Protein AF-A0A1X1C2Q1-F1 (afdb_monomer_lite)

pLDDT: mean 86.33, std 13.29, range [35.84, 97.38]

Structure (mmCIF, N/CA/C/O backbone):
data_AF-A0A1X1C2Q1-F1
#
_entry.id   AF-A0A1X1C2Q1-F1
#
loop_
_atom_site.group_PDB
_atom_site.id
_atom_site.type_symbol
_atom_site.label_atom_id
_atom_site.label_alt_id
_atom_site.label_comp_id
_atom_site.label_asym_id
_atom_site.label_entity_id
_atom_site.label_seq_id
_atom_site.pdbx_PDB_ins_code
_atom_site.Cartn_x
_atom_site.Cartn_y
_atom_site.Cartn_z
_atom_site.occupancy
_atom_site.B_iso_or_equiv
_atom_site.auth_seq_id
_atom_site.auth_comp_id
_atom_site.auth_asym_id
_atom_site.auth_atom_id
_atom_site.pdbx_PDB_model_num
ATOM 1 N N . MET A 1 1 ? -17.473 3.362 -6.342 1.00 35.84 1 MET A N 1
ATOM 2 C CA . MET A 1 1 ? -16.898 2.035 -6.044 1.00 35.84 1 MET A CA 1
ATOM 3 C C . MET A 1 1 ? -15.816 2.244 -5.003 1.00 35.84 1 MET A C 1
ATOM 5 O O . MET A 1 1 ? -14.673 2.494 -5.370 1.00 35.84 1 MET A O 1
ATOM 9 N N . SER A 1 2 ? -16.188 2.272 -3.725 1.00 48.72 2 SER A N 1
ATOM 10 C CA . SER A 1 2 ? -15.214 2.285 -2.633 1.00 48.72 2 SER A CA 1
ATOM 11 C C . SER A 1 2 ? -14.422 0.987 -2.756 1.00 48.72 2 SER A C 1
ATOM 13 O O . SER A 1 2 ? -15.008 -0.088 -2.691 1.00 48.72 2 SER A O 1
ATOM 15 N N . LYS A 1 3 ? -13.133 1.059 -3.100 1.00 57.06 3 LYS A N 1
ATOM 16 C CA . LYS A 1 3 ? -12.282 -0.133 -3.066 1.00 57.06 3 LYS A CA 1
ATOM 17 C C . LYS A 1 3 ? -12.146 -0.485 -1.591 1.00 57.06 3 LYS A C 1
ATOM 19 O O . LYS A 1 3 ? -11.681 0.361 -0.837 1.00 57.06 3 LYS A O 1
ATOM 24 N N . GLU A 1 4 ? -12.585 -1.671 -1.188 1.00 71.69 4 GLU A N 1
ATOM 25 C CA . GLU A 1 4 ? -12.364 -2.194 0.161 1.00 71.69 4 GLU A CA 1
ATOM 26 C C . GLU A 1 4 ? -10.848 -2.309 0.376 1.00 71.69 4 GLU A C 1
ATOM 28 O O . GLU A 1 4 ? -10.201 -3.249 -0.078 1.00 71.69 4 GLU A O 1
ATOM 33 N N . THR A 1 5 ? -10.237 -1.287 0.976 1.00 81.75 5 THR A N 1
ATOM 34 C CA . THR A 1 5 ? -8.780 -1.204 1.173 1.00 81.75 5 THR A CA 1
ATOM 35 C C . THR A 1 5 ? -8.312 -1.929 2.436 1.00 81.75 5 THR A C 1
ATOM 37 O O . THR A 1 5 ? -7.116 -1.926 2.734 1.00 81.75 5 THR A O 1
ATOM 40 N N . GLY A 1 6 ? -9.242 -2.535 3.184 1.00 84.38 6 GLY A N 1
ATOM 41 C CA . GLY A 1 6 ? -8.987 -3.208 4.458 1.00 84.38 6 GLY A CA 1
ATOM 42 C C . GLY A 1 6 ? -8.774 -2.270 5.653 1.00 84.38 6 GLY A C 1
ATOM 43 O O . GLY A 1 6 ? -8.358 -2.741 6.712 1.00 84.38 6 GLY A O 1
ATOM 44 N N . GLY A 1 7 ? -9.048 -0.968 5.491 1.00 88.62 7 GLY A N 1
ATOM 45 C CA . GLY A 1 7 ? -8.874 0.062 6.521 1.00 88.62 7 GLY A CA 1
ATOM 46 C C . GLY A 1 7 ? -7.413 0.459 6.758 1.00 88.62 7 GLY A C 1
ATOM 47 O O . GLY A 1 7 ? -6.545 0.188 5.932 1.00 88.62 7 GLY A O 1
ATOM 48 N N . ALA A 1 8 ? -7.132 1.102 7.895 1.00 90.19 8 ALA A N 1
ATOM 49 C CA . ALA A 1 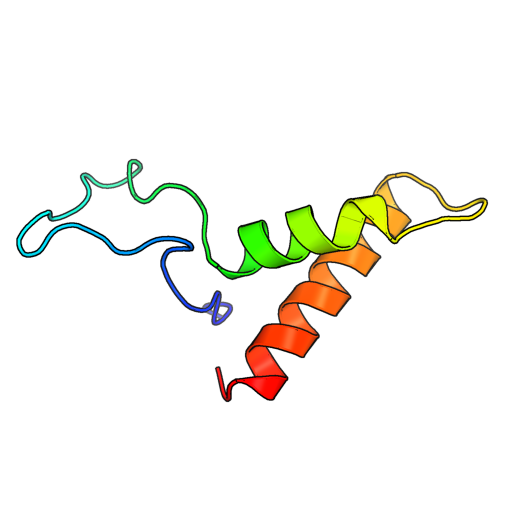8 ? -5.786 1.551 8.255 1.00 90.19 8 ALA A CA 1
ATOM 50 C C . ALA A 1 8 ? -4.798 0.373 8.375 1.00 90.19 8 ALA A C 1
ATOM 52 O O . ALA A 1 8 ? -5.114 -0.667 8.958 1.00 90.19 8 ALA A O 1
ATOM 53 N N . ALA A 1 9 ? -3.577 0.542 7.854 1.00 92.19 9 ALA A N 1
ATOM 54 C CA . ALA A 1 9 ? -2.536 -0.490 7.908 1.00 92.19 9 ALA A C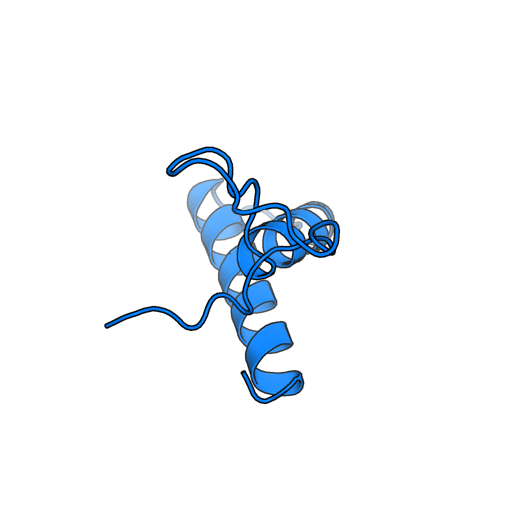A 1
ATOM 55 C C . ALA A 1 9 ? -2.096 -0.836 9.338 1.00 92.19 9 ALA A C 1
ATOM 57 O O . ALA A 1 9 ? -1.662 -1.957 9.605 1.00 92.19 9 ALA A O 1
ATOM 58 N N . PHE A 1 10 ? -2.203 0.131 10.249 1.00 88.88 10 PHE A N 1
ATOM 59 C CA . PHE A 1 10 ? -1.835 -0.010 11.649 1.00 88.88 10 PHE A CA 1
ATOM 60 C C . PHE A 1 10 ? -3.009 0.379 12.552 1.00 88.88 10 PHE A C 1
ATOM 62 O O . PHE A 1 10 ? -3.849 1.183 12.145 1.00 88.88 10 PHE A O 1
ATOM 69 N N . PRO A 1 11 ? -3.075 -0.168 13.779 1.00 85.06 11 PRO A N 1
ATOM 70 C CA . PRO A 1 11 ? -4.098 0.213 14.741 1.00 85.06 11 PRO A CA 1
ATOM 71 C C . PRO A 1 11 ? -4.062 1.712 15.035 1.00 85.06 11 PRO A C 1
ATOM 73 O O . PRO A 1 11 ? -3.001 2.274 15.310 1.00 85.06 11 PRO A O 1
ATOM 76 N N . LEU A 1 12 ? -5.236 2.334 15.033 1.00 80.25 12 LEU A N 1
ATOM 77 C CA . LEU A 1 12 ? -5.405 3.695 15.521 1.00 80.25 12 LEU A CA 1
ATOM 78 C C . LEU A 1 12 ? -5.615 3.658 17.044 1.00 80.25 12 LEU A C 1
ATOM 80 O O . LEU A 1 12 ? -6.340 2.781 17.530 1.00 80.25 12 LEU A O 1
ATOM 84 N N . PRO A 1 13 ? -4.987 4.562 17.818 1.00 76.62 13 PRO A N 1
ATOM 85 C CA . PRO A 1 13 ? -5.286 4.712 19.237 1.00 76.62 13 PRO A CA 1
ATOM 86 C C . PRO A 1 13 ? -6.797 4.860 19.476 1.00 76.62 13 PRO A C 1
ATOM 88 O O . PRO A 1 13 ? -7.486 5.568 18.744 1.00 76.62 13 PRO A O 1
ATOM 91 N N . MET A 1 14 ? -7.336 4.210 20.513 1.00 69.06 14 MET A N 1
ATOM 92 C CA . MET A 1 14 ? -8.756 4.373 20.848 1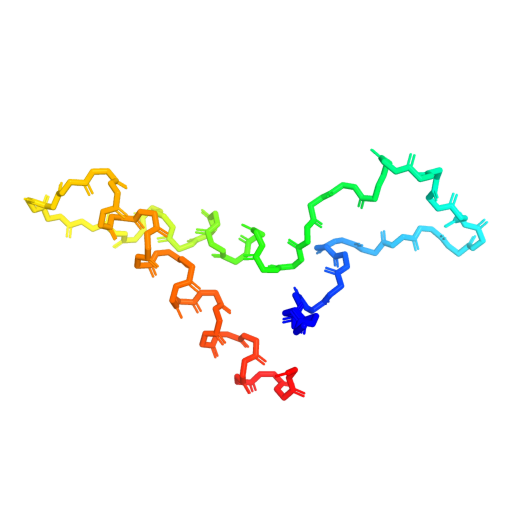.00 69.06 14 MET A CA 1
ATOM 93 C C . MET A 1 14 ? -9.077 5.849 21.113 1.00 69.06 14 MET A C 1
ATOM 95 O O . MET A 1 14 ? -8.424 6.488 21.934 1.00 69.06 14 MET A O 1
ATOM 99 N N . GLY A 1 15 ? -10.096 6.370 20.428 1.00 68.56 15 GLY A N 1
ATOM 100 C CA . GLY A 1 15 ? -10.507 7.770 20.533 1.00 68.56 15 GLY A CA 1
ATOM 101 C C . GLY A 1 15 ? -9.663 8.751 19.714 1.00 68.56 15 GLY A C 1
ATOM 102 O O . GLY A 1 15 ? -9.949 9.945 19.760 1.00 68.56 15 GLY A O 1
ATOM 103 N N . SER A 1 16 ? -8.662 8.292 18.949 1.00 64.88 16 SER A N 1
ATOM 104 C CA . SER A 1 16 ? -8.061 9.139 17.919 1.00 64.88 16 SER A CA 1
ATOM 105 C C . SER A 1 16 ? -8.963 9.123 16.691 1.00 64.88 16 SER A C 1
ATOM 107 O O . SER A 1 16 ? -8.895 8.214 15.862 1.00 64.88 16 SER A O 1
ATOM 109 N N . GLU A 1 17 ? -9.814 10.133 16.568 1.00 67.19 17 GLU A N 1
ATOM 110 C CA . GLU A 1 17 ? -10.268 10.534 15.244 1.00 67.19 17 GLU A CA 1
ATOM 111 C C . GLU A 1 17 ? -9.014 11.009 14.509 1.00 67.19 17 GLU A C 1
ATOM 113 O O . GLU A 1 17 ? -8.354 11.966 14.920 1.00 67.19 17 GLU A O 1
ATOM 118 N N . THR A 1 18 ? -8.594 10.270 13.485 1.00 64.31 18 THR A N 1
ATOM 119 C CA . THR A 1 18 ? -7.581 10.786 12.571 1.00 64.31 18 THR A CA 1
ATOM 120 C C . THR A 1 18 ? -8.151 12.063 11.979 1.00 64.31 18 THR A C 1
ATOM 122 O O . THR A 1 18 ? -9.259 12.047 11.447 1.00 64.31 18 THR A O 1
ATOM 125 N N . VAL A 1 19 ? -7.417 13.170 12.097 1.00 68.25 19 VAL A N 1
ATOM 126 C CA . VAL A 1 19 ? -7.751 14.388 11.352 1.00 68.25 19 VAL A CA 1
ATOM 127 C C . VAL A 1 19 ? -7.853 13.996 9.880 1.00 68.25 19 VAL A C 1
ATOM 129 O O . VAL A 1 19 ? -7.014 13.228 9.410 1.00 68.25 19 VAL A O 1
ATOM 132 N N . GLU A 1 20 ? -8.876 14.475 9.175 1.00 67.06 20 GLU A N 1
ATOM 133 C CA . GLU A 1 20 ? -9.044 14.206 7.744 1.00 67.06 20 GLU A CA 1
ATOM 134 C C . GLU A 1 20 ? -7.730 14.516 7.000 1.00 67.06 20 GLU A C 1
ATOM 136 O O . GLU A 1 20 ? -7.169 15.608 7.135 1.00 67.06 20 GLU A O 1
ATOM 141 N N . GLY A 1 21 ? -7.187 13.524 6.287 1.00 67.94 21 GLY A N 1
ATOM 142 C CA . GLY A 1 21 ? -5.875 13.598 5.628 1.00 67.94 21 GLY A CA 1
ATOM 143 C C . GLY A 1 21 ? -4.674 13.135 6.469 1.00 67.94 21 GLY A C 1
ATOM 144 O O . GLY A 1 21 ? -3.539 13.179 5.993 1.00 67.94 21 GLY A O 1
ATOM 145 N N . CYS A 1 22 ? -4.892 12.684 7.706 1.00 72.94 22 CYS A N 1
ATOM 146 C CA . CYS A 1 22 ? -3.881 12.104 8.599 1.00 72.94 22 CYS A CA 1
ATOM 147 C C . CYS A 1 22 ? -4.134 10.611 8.877 1.00 72.94 22 CYS A C 1
ATOM 149 O O . CYS A 1 22 ? -3.595 10.067 9.843 1.00 72.94 22 CYS A O 1
ATOM 151 N N . GLU A 1 23 ? -4.936 9.929 8.051 1.00 76.50 23 GLU A N 1
ATOM 152 C CA . GLU A 1 23 ? -5.273 8.506 8.229 1.00 76.50 23 GLU A CA 1
ATOM 153 C C . GLU A 1 23 ? -4.064 7.574 8.019 1.00 76.50 23 GLU A C 1
ATOM 155 O O . GLU A 1 23 ? -4.070 6.419 8.450 1.00 76.50 23 GLU A O 1
ATOM 160 N N . GLY A 1 24 ? -3.003 8.079 7.385 1.00 84.50 24 GLY A N 1
ATOM 161 C CA . GLY A 1 24 ? -1.800 7.317 7.072 1.00 84.50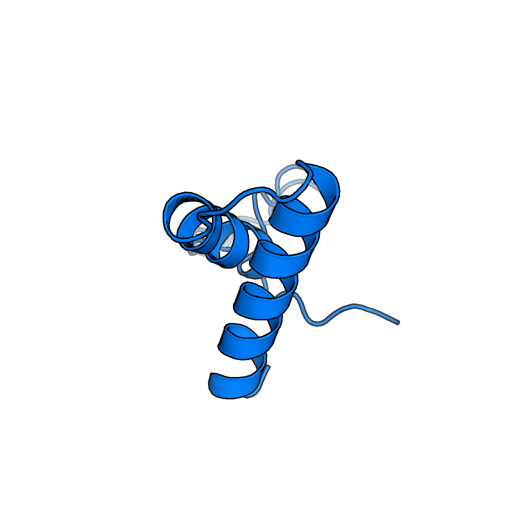 24 GLY A CA 1
ATOM 162 C C . GLY A 1 24 ? -2.005 6.366 5.890 1.00 84.50 24 GLY A C 1
ATOM 163 O O . GLY A 1 24 ? -2.733 6.667 4.949 1.00 84.50 24 GLY A O 1
ATOM 164 N N . MET A 1 25 ? -1.309 5.225 5.908 1.00 90.44 25 MET A N 1
ATOM 165 C CA . MET A 1 25 ? -1.408 4.216 4.846 1.00 90.44 25 MET A CA 1
ATOM 166 C C . MET A 1 25 ? -2.590 3.274 5.071 1.00 90.44 25 MET A C 1
ATOM 168 O O . MET A 1 25 ? -2.843 2.832 6.198 1.00 90.44 25 MET A O 1
ATOM 172 N N . GLN A 1 26 ? -3.244 2.875 3.982 1.00 92.31 26 GLN A N 1
ATOM 173 C CA . GLN A 1 26 ? -4.237 1.807 4.018 1.00 92.31 26 GLN A CA 1
ATOM 174 C C . GLN A 1 26 ? -3.544 0.438 4.097 1.00 92.31 26 GLN A C 1
ATOM 176 O O . GLN A 1 26 ? -2.408 0.262 3.646 1.00 92.31 26 GLN A O 1
ATOM 181 N N . LEU A 1 27 ? -4.241 -0.573 4.616 1.00 93.56 27 LEU A N 1
ATOM 182 C CA . LEU A 1 27 ? -3.749 -1.949 4.693 1.00 93.56 27 LEU A CA 1
ATOM 183 C C . LEU A 1 27 ? -3.364 -2.492 3.310 1.00 93.56 27 LEU A C 1
ATOM 185 O O . LEU A 1 27 ? -2.351 -3.179 3.171 1.00 93.56 27 LEU A O 1
ATOM 189 N N . ARG A 1 28 ? -4.127 -2.118 2.278 1.00 95.62 28 ARG A N 1
ATOM 190 C CA . ARG A 1 28 ? -3.806 -2.379 0.870 1.00 95.62 28 ARG A CA 1
ATOM 191 C C . ARG A 1 28 ? -2.414 -1.875 0.475 1.00 95.62 28 ARG A C 1
ATOM 193 O O . ARG A 1 28 ? -1.647 -2.625 -0.125 1.00 95.62 28 ARG A O 1
ATOM 200 N N . ASP A 1 29 ? -2.081 -0.636 0.828 1.00 95.12 29 ASP A N 1
ATOM 201 C CA . ASP A 1 29 ? -0.797 -0.015 0.480 1.00 95.12 29 ASP A CA 1
ATOM 202 C C . ASP A 1 29 ? 0.353 -0.709 1.214 1.00 95.12 29 ASP A C 1
ATOM 204 O O . ASP A 1 29 ? 1.411 -0.967 0.638 1.00 95.12 29 ASP A O 1
ATOM 208 N N . TYR A 1 30 ? 0.121 -1.099 2.470 1.00 95.69 30 TYR A N 1
ATOM 209 C CA . TYR A 1 30 ? 1.086 -1.870 3.247 1.00 95.69 30 TYR A CA 1
ATOM 210 C C . TYR A 1 30 ? 1.373 -3.244 2.625 1.00 95.69 30 TYR A C 1
ATOM 212 O O . TYR A 1 30 ? 2.538 -3.626 2.489 1.00 95.69 30 TYR A O 1
ATOM 220 N N . PHE A 1 31 ? 0.342 -3.982 2.204 1.00 96.25 31 PHE A N 1
ATOM 221 C CA . PHE A 1 31 ? 0.535 -5.259 1.511 1.00 96.25 31 PHE A CA 1
ATOM 222 C C . PHE A 1 31 ? 1.247 -5.090 0.169 1.00 96.25 31 PHE A C 1
ATOM 224 O O . PHE A 1 31 ? 2.160 -5.863 -0.126 1.00 96.25 31 PHE A O 1
ATOM 231 N N . ALA A 1 32 ? 0.911 -4.055 -0.604 1.00 96.94 32 ALA A N 1
ATOM 232 C CA . ALA A 1 32 ? 1.602 -3.768 -1.857 1.00 96.94 32 ALA A CA 1
ATOM 233 C C . ALA A 1 32 ? 3.092 -3.474 -1.608 1.00 96.94 32 ALA A C 1
ATOM 235 O O . ALA A 1 32 ? 3.961 -4.071 -2.246 1.00 96.94 32 ALA A O 1
ATOM 236 N N . ALA A 1 33 ? 3.411 -2.648 -0.607 1.00 96.25 33 ALA A N 1
ATOM 237 C CA . ALA A 1 33 ? 4.790 -2.362 -0.219 1.00 96.25 33 ALA A CA 1
ATOM 238 C C . ALA A 1 33 ? 5.559 -3.619 0.228 1.00 96.25 33 ALA A C 1
ATOM 240 O O . ALA A 1 33 ? 6.749 -3.745 -0.055 1.00 96.25 33 ALA A O 1
ATOM 241 N N . LYS A 1 34 ? 4.893 -4.572 0.895 1.00 96.69 34 LYS A N 1
ATOM 242 C CA . LYS A 1 34 ? 5.483 -5.871 1.264 1.00 96.69 34 LYS A CA 1
ATOM 243 C C . LYS A 1 34 ? 5.660 -6.819 0.078 1.00 96.69 34 LYS A C 1
ATOM 245 O O . LYS A 1 34 ? 6.553 -7.661 0.132 1.00 96.69 34 LYS A O 1
ATOM 250 N N . ALA A 1 35 ? 4.850 -6.683 -0.969 1.00 96.06 35 ALA A N 1
ATOM 251 C CA . ALA A 1 35 ? 4.959 -7.479 -2.186 1.00 96.06 35 ALA A CA 1
ATOM 252 C C . ALA A 1 35 ? 6.073 -6.981 -3.121 1.00 96.06 35 ALA A C 1
ATOM 254 O O . ALA A 1 35 ? 6.738 -7.807 -3.742 1.00 96.06 35 ALA A O 1
ATOM 255 N N . LEU A 1 36 ? 6.320 -5.664 -3.188 1.00 94.25 36 LEU A N 1
ATOM 256 C CA . LEU A 1 36 ? 7.315 -5.054 -4.088 1.00 94.25 36 LEU A CA 1
ATOM 257 C C . LEU A 1 36 ? 8.697 -5.745 -4.088 1.00 94.25 36 LEU A C 1
ATOM 259 O O . LEU A 1 36 ? 9.192 -6.027 -5.176 1.00 94.25 36 LEU A O 1
ATOM 263 N N . PRO A 1 37 ? 9.320 -6.089 -2.939 1.00 93.38 37 PRO A N 1
ATOM 264 C CA . PRO A 1 37 ? 10.638 -6.731 -2.922 1.00 93.38 37 PRO A CA 1
ATOM 265 C C . PRO A 1 37 ? 10.665 -8.148 -3.511 1.00 93.38 37 PRO A C 1
ATOM 267 O O . PRO A 1 37 ? 11.741 -8.667 -3.794 1.00 93.38 37 PRO A O 1
ATOM 270 N N . LEU A 1 38 ? 9.505 -8.797 -3.646 1.00 93.19 38 LEU A N 1
ATOM 271 C CA . LEU A 1 38 ? 9.380 -10.144 -4.213 1.00 93.19 38 LEU A CA 1
ATOM 272 C C . LEU A 1 38 ? 9.234 -10.118 -5.737 1.00 93.19 38 LEU A C 1
ATOM 274 O O . LEU A 1 38 ? 9.361 -11.157 -6.386 1.00 93.19 38 LEU A O 1
ATOM 278 N N . ILE A 1 39 ? 8.942 -8.950 -6.309 1.00 91.81 39 ILE A N 1
ATOM 279 C CA . ILE A 1 39 ? 8.758 -8.783 -7.743 1.00 91.81 39 ILE A CA 1
ATOM 280 C C . ILE A 1 39 ? 10.136 -8.675 -8.387 1.00 91.81 39 ILE A C 1
ATOM 282 O O . ILE A 1 39 ? 10.915 -7.773 -8.094 1.00 91.81 39 ILE A O 1
ATOM 286 N N . ASN A 1 40 ? 10.432 -9.624 -9.266 1.00 87.88 40 ASN A N 1
ATOM 287 C CA . ASN A 1 40 ? 11.703 -9.725 -9.966 1.00 87.88 40 ASN A CA 1
ATOM 288 C C . ASN A 1 40 ? 11.449 -10.090 -11.436 1.00 87.88 40 ASN A C 1
ATOM 290 O O . ASN A 1 40 ? 10.477 -10.785 -11.740 1.00 87.88 40 ASN A O 1
ATOM 294 N N . GLY A 1 41 ? 12.312 -9.640 -12.346 1.00 88.62 41 GLY A N 1
ATOM 295 C CA . GLY A 1 41 ? 12.200 -9.906 -13.780 1.00 88.62 41 GLY A CA 1
ATOM 296 C C . GLY A 1 41 ? 12.627 -8.727 -14.656 1.00 88.62 41 GLY A C 1
ATOM 297 O O . GLY A 1 41 ? 13.342 -7.834 -14.211 1.00 88.62 41 GLY A O 1
ATOM 298 N N . ASN A 1 42 ? 12.172 -8.743 -15.913 1.00 89.69 42 ASN A N 1
ATOM 299 C CA . ASN A 1 42 ? 12.437 -7.709 -16.925 1.00 89.69 42 ASN A CA 1
ATOM 300 C C . ASN A 1 42 ? 11.194 -6.843 -17.222 1.00 89.69 42 ASN A C 1
ATOM 302 O O . ASN A 1 42 ? 11.001 -6.406 -18.354 1.00 89.69 42 ASN A O 1
ATOM 306 N N . GLY A 1 43 ? 10.328 -6.641 -16.230 1.00 91.19 43 GLY A N 1
ATOM 307 C CA . GLY A 1 43 ? 9.155 -5.777 -16.349 1.00 91.19 43 GLY A CA 1
ATOM 308 C C . GLY A 1 43 ? 9.485 -4.297 -16.153 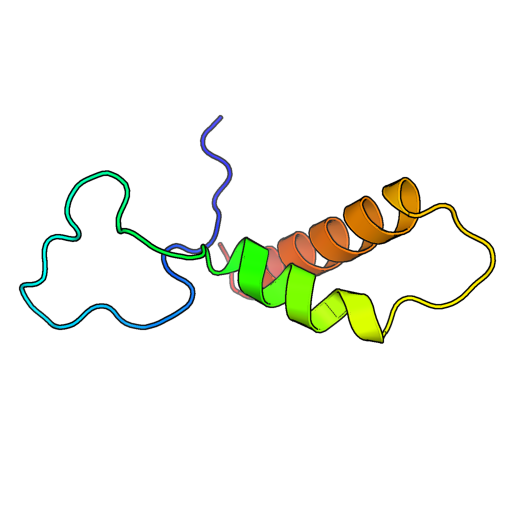1.00 91.19 43 GLY A C 1
ATOM 309 O O . GLY A 1 43 ? 10.526 -3.914 -15.613 1.00 91.19 43 GLY A O 1
ATOM 310 N N . SER A 1 44 ? 8.564 -3.454 -16.593 1.00 95.88 44 SER A N 1
ATOM 311 C CA . SER A 1 44 ? 8.544 -2.025 -16.301 1.00 95.88 44 SER A CA 1
ATOM 312 C C . SER A 1 44 ? 8.140 -1.749 -14.849 1.00 95.88 44 SER A C 1
ATOM 314 O O . SER A 1 44 ? 7.487 -2.556 -14.186 1.00 95.88 44 SER A O 1
ATOM 316 N N . VAL A 1 45 ? 8.480 -0.556 -14.357 1.00 94.75 45 VAL A N 1
ATOM 317 C CA . VAL A 1 45 ? 8.068 -0.099 -13.019 1.00 94.75 45 VAL A CA 1
ATOM 318 C C . VAL A 1 45 ? 6.545 -0.070 -12.850 1.00 94.75 45 VAL A C 1
ATOM 320 O O . VAL A 1 45 ? 6.046 -0.372 -11.767 1.00 94.75 45 VAL A O 1
ATOM 323 N N . ASP A 1 46 ? 5.806 0.211 -13.925 1.00 96.12 46 ASP A N 1
ATOM 324 C CA . ASP A 1 46 ? 4.341 0.231 -13.920 1.00 96.12 46 ASP A CA 1
ATOM 325 C C . ASP A 1 46 ? 3.758 -1.180 -13.773 1.00 96.12 46 ASP A C 1
ATOM 327 O O . ASP A 1 46 ? 2.809 -1.395 -13.013 1.00 96.12 46 ASP A O 1
ATOM 331 N N . GLU A 1 47 ? 4.352 -2.168 -14.447 1.00 96.25 47 GLU A N 1
ATOM 332 C CA . GLU A 1 47 ? 3.979 -3.578 -14.293 1.00 96.25 47 GLU A CA 1
ATOM 333 C C . GLU A 1 47 ? 4.260 -4.078 -12.875 1.00 96.25 47 GLU A C 1
ATOM 335 O O . GLU A 1 47 ? 3.441 -4.799 -12.303 1.00 96.25 47 GLU A O 1
ATOM 340 N N . TYR A 1 48 ? 5.371 -3.652 -12.272 1.00 96.19 48 TYR A N 1
ATOM 341 C CA . TYR A 1 48 ? 5.702 -4.001 -10.890 1.00 96.19 48 TYR A CA 1
ATOM 342 C C . TYR A 1 48 ? 4.741 -3.377 -9.885 1.00 96.19 48 TYR A C 1
ATOM 344 O O . TYR A 1 48 ? 4.259 -4.069 -8.986 1.00 96.19 48 TYR A O 1
ATOM 352 N N . ALA A 1 49 ? 4.400 -2.099 -10.056 1.00 95.75 49 ALA A N 1
ATOM 353 C CA . ALA A 1 49 ? 3.405 -1.444 -9.216 1.00 95.75 49 ALA A CA 1
ATOM 354 C C . ALA A 1 49 ? 2.054 -2.171 -9.302 1.00 95.75 49 ALA A C 1
ATOM 356 O O . ALA A 1 49 ? 1.435 -2.459 -8.276 1.00 95.75 49 ALA A O 1
ATOM 357 N N . LYS A 1 50 ? 1.621 -2.533 -10.516 1.00 96.00 50 LYS A N 1
ATOM 358 C CA . LYS A 1 50 ? 0.378 -3.280 -10.723 1.00 96.00 50 LYS A CA 1
ATOM 359 C C . LYS A 1 50 ? 0.414 -4.653 -10.052 1.00 96.00 50 LYS A C 1
ATOM 361 O O . LYS A 1 50 ? -0.494 -4.965 -9.287 1.00 96.00 50 LYS A O 1
ATOM 366 N N . ALA A 1 51 ? 1.475 -5.430 -10.265 1.00 96.50 51 ALA A N 1
ATOM 367 C CA . ALA A 1 51 ? 1.621 -6.752 -9.660 1.00 96.50 51 ALA A CA 1
ATOM 368 C C . ALA A 1 51 ? 1.633 -6.698 -8.120 1.00 96.50 51 ALA A C 1
ATOM 370 O O . ALA A 1 51 ? 1.044 -7.562 -7.466 1.00 96.50 51 ALA A O 1
ATOM 371 N N . ALA A 1 52 ? 2.239 -5.665 -7.525 1.00 97.38 52 ALA A N 1
ATOM 372 C CA . ALA A 1 52 ? 2.222 -5.463 -6.077 1.00 97.38 52 ALA A CA 1
ATOM 373 C C . ALA A 1 52 ? 0.800 -5.223 -5.544 1.00 97.38 52 ALA A C 1
ATOM 375 O O . ALA A 1 52 ? 0.407 -5.818 -4.538 1.00 97.38 52 ALA A O 1
ATOM 376 N N . TYR A 1 53 ? 0.008 -4.394 -6.229 1.00 96.75 53 TYR A N 1
ATOM 377 C CA . TYR A 1 53 ? -1.387 -4.160 -5.852 1.00 96.75 53 TYR A CA 1
ATOM 378 C C . TYR A 1 53 ? -2.295 -5.363 -6.127 1.00 96.75 53 TYR A C 1
ATOM 380 O O . TYR A 1 53 ? -3.186 -5.623 -5.323 1.00 96.75 53 TYR A O 1
ATOM 388 N N . ASP A 1 54 ? -2.048 -6.139 -7.184 1.00 96.38 54 ASP A N 1
ATOM 389 C CA . ASP A 1 54 ? -2.791 -7.378 -7.444 1.00 96.38 54 ASP A CA 1
ATOM 390 C C . ASP A 1 54 ? -2.566 -8.404 -6.316 1.00 96.38 54 ASP A C 1
ATOM 392 O O . ASP A 1 54 ? -3.512 -9.059 -5.861 1.00 96.38 54 ASP A O 1
ATOM 396 N N . MET A 1 55 ? -1.328 -8.494 -5.810 1.00 96.81 55 MET A N 1
ATOM 397 C CA . MET A 1 55 ? -0.985 -9.301 -4.636 1.00 96.81 55 MET A CA 1
ATOM 398 C C . MET A 1 55 ? -1.680 -8.778 -3.368 1.00 96.81 55 MET A C 1
ATOM 400 O O . MET A 1 55 ? -2.253 -9.564 -2.613 1.00 96.81 55 MET A O 1
ATOM 404 N N . ALA A 1 56 ? -1.682 -7.460 -3.147 1.00 96.94 56 ALA A N 1
ATOM 405 C CA . ALA A 1 56 ? -2.375 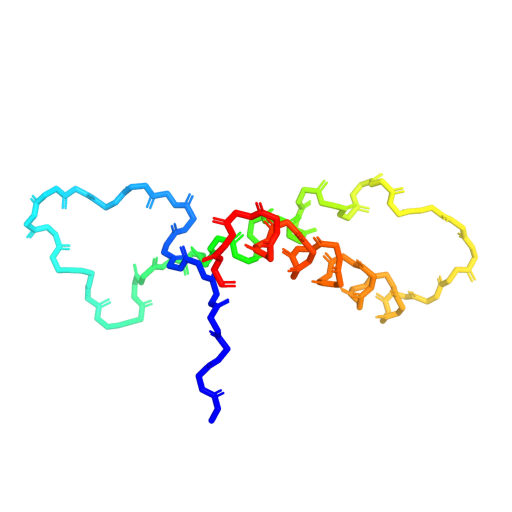-6.841 -2.016 1.00 96.94 56 ALA A CA 1
ATOM 406 C C . ALA A 1 56 ? -3.885 -7.127 -2.035 1.00 96.94 56 ALA A C 1
ATOM 408 O O . ALA A 1 56 ? -4.456 -7.535 -1.022 1.00 96.94 56 ALA A O 1
ATOM 409 N N . ASP A 1 57 ? -4.517 -6.993 -3.201 1.00 95.88 57 ASP A N 1
ATOM 410 C CA . ASP A 1 57 ? -5.938 -7.276 -3.383 1.00 95.88 57 ASP A CA 1
ATOM 411 C C . ASP A 1 57 ? -6.230 -8.775 -3.169 1.00 95.88 57 ASP A C 1
ATOM 413 O O . ASP A 1 57 ? -7.280 -9.135 -2.634 1.00 95.88 57 ASP A O 1
ATOM 417 N N . ALA A 1 58 ? -5.299 -9.671 -3.525 1.00 96.12 58 ALA A N 1
ATOM 418 C CA . ALA A 1 58 ? -5.413 -11.101 -3.225 1.00 96.12 58 ALA A CA 1
ATOM 419 C C . ALA A 1 58 ? -5.354 -11.400 -1.720 1.00 96.12 58 ALA A C 1
ATOM 421 O O . ALA A 1 58 ? -6.137 -12.218 -1.235 1.00 96.12 58 ALA A O 1
ATOM 422 N N . MET A 1 59 ? -4.484 -10.715 -0.974 1.00 96.00 59 MET A N 1
ATOM 423 C CA . MET A 1 59 ? -4.397 -10.852 0.484 1.00 96.00 59 MET A CA 1
ATOM 424 C C . MET A 1 59 ? -5.665 -10.349 1.188 1.00 96.00 59 MET A C 1
ATOM 426 O O . MET A 1 59 ? -6.141 -10.990 2.125 1.00 96.00 59 MET A O 1
ATOM 430 N N . LEU A 1 60 ? -6.248 -9.242 0.715 1.00 95.12 60 LEU A N 1
ATOM 431 C CA . LEU A 1 60 ? -7.516 -8.716 1.233 1.00 95.12 60 LEU A CA 1
ATOM 432 C C . LEU A 1 60 ? -8.672 -9.700 1.004 1.00 95.12 60 LEU A C 1
ATOM 434 O O . LEU A 1 60 ? -9.369 -10.050 1.958 1.00 95.12 60 LEU A O 1
ATOM 438 N N . ARG A 1 61 ? -8.795 -10.251 -0.212 1.00 94.62 61 ARG A N 1
ATOM 439 C CA . ARG A 1 61 ? -9.791 -11.295 -0.514 1.00 94.62 61 ARG A CA 1
ATOM 440 C C . ARG A 1 61 ? -9.614 -12.539 0.356 1.00 94.62 61 ARG A C 1
ATOM 442 O O . ARG A 1 61 ? -10.598 -13.076 0.852 1.00 94.62 61 ARG A O 1
ATOM 449 N N . ALA A 1 62 ? -8.376 -12.986 0.579 1.00 95.50 62 ALA A N 1
ATOM 450 C CA . ALA A 1 62 ? -8.090 -14.136 1.442 1.00 95.50 62 ALA A CA 1
ATOM 451 C C . ALA A 1 62 ? -8.502 -13.901 2.909 1.00 95.50 62 ALA A C 1
ATOM 453 O O . ALA A 1 62 ? -8.797 -14.853 3.628 1.00 95.50 62 ALA A O 1
ATOM 454 N N . ARG A 1 63 ? -8.559 -12.636 3.343 1.00 92.00 63 ARG A N 1
ATOM 455 C CA . ARG A 1 63 ? -9.053 -12.213 4.660 1.00 92.00 63 ARG A CA 1
ATOM 456 C C . ARG A 1 63 ? -10.581 -12.012 4.697 1.00 92.00 63 ARG A C 1
ATOM 458 O O . ARG A 1 63 ? -11.131 -11.811 5.777 1.00 92.00 63 ARG A O 1
ATOM 465 N N . GLY A 1 64 ? -11.267 -12.075 3.555 1.00 88.00 64 GLY A N 1
ATOM 466 C CA . GLY A 1 64 ? -12.704 -11.809 3.445 1.00 88.00 64 GLY A CA 1
ATOM 467 C C . GLY A 1 64 ? -13.058 -10.322 3.529 1.00 88.00 64 GLY A C 1
ATOM 468 O O . GLY A 1 64 ? -14.087 -9.983 4.108 1.00 88.00 64 GLY A O 1
ATOM 469 N N . GLN A 1 65 ? -12.170 -9.451 3.040 1.00 79.00 65 GLN A N 1
ATOM 470 C CA . GLN A 1 65 ? -12.438 -8.023 2.820 1.00 79.00 65 GLN A CA 1
ATOM 471 C C . GLN A 1 65 ? -12.990 -7.785 1.412 1.00 79.00 65 GLN A C 1
ATOM 473 O O . GLN A 1 65 ? -12.627 -8.565 0.497 1.00 79.00 65 GLN A O 1
#

Secondary structure (DSSP, 8-state):
------SBSSPPPTT--PPTT----BHHHHHHHHHGGG--SS--HHHHHHHHHHHHHHHHHHTT-

Radius of gyration: 13.74 Å; chains: 1; bounding box: 29×28×38 Å

Sequence (65 aa):
MSKETGGAAFPLPMGSETVEGCEGMQLRDYFAAKALPLINGNGSVDEYAKAAYDMADAMLRARGQ

Foldseek 3Di:
DPDPLVAQLDDDPVPDPQDVVRSPDGVLVVQLVVCLVVDDDDDDPVVSSVVSSVRSSVVCVVVVD

Organism: NCBI:txid472705